Protein AF-A0A1V5W5H1-F1 (afdb_monomer_lite)

Sequence (154 aa):
MNCEKIMSKLLEIDDYSHIPLKIKLHLLLCPKCRRESAILLHSLNSMKADAPYCAPSWIEKSIIAKIEEQNASGYSNISPFKWIASSSIIFASIILVNYSNTFIDINKEFGKSFSIPMAIVMGSAITSYLAILVGCNYEAMIKAINKYRHIILK

Secondary structure (DSSP, 8-state):
--HHHHHHHHHT-TTSTT--HHHHHHHHH-HHHHHHHHHHHHHHHHHHHT-S----HHHHHHHHHHHHHHHHTT-----HHHHHHHHHHHHHHHHHHTTSHHHHHHHHHHTHHHHHHHHHHHHHHHHHHHHHHHHHTHHHHHHHHHHHHHHHT-

Foldseek 3Di:
DPLVVLVVVVVVVVPNPDDDPVSVVCLVVDVVSVVVVVVVVVVVVVVQVPDPDDDDPVVVVVVVVVVVVVVVVPDPPDPVVVVVVVLVVVLVVLVCVCVDPVVVVVCVVPPPVVVVVVVVVSVVVNVVSVVVSCVVCVVVVVVVVVVVVVVVVD

Radius of gyration: 28.9 Å; chains: 1; bounding box: 63×27×73 Å

Structure (mmCIF, N/CA/C/O backbone):
data_AF-A0A1V5W5H1-F1
#
_entry.id   AF-A0A1V5W5H1-F1
#
loop_
_atom_site.group_PDB
_atom_site.id
_atom_site.type_symbol
_atom_site.label_atom_id
_atom_site.label_alt_id
_atom_site.label_comp_id
_atom_site.label_asym_id
_atom_site.label_entity_id
_atom_site.label_seq_id
_atom_site.pdbx_PDB_ins_code
_atom_site.Cartn_x
_atom_site.Cartn_y
_atom_site.Cartn_z
_atom_site.occupancy
_atom_site.B_iso_or_equiv
_atom_site.auth_seq_id
_atom_site.auth_comp_id
_atom_site.auth_asym_id
_atom_site.auth_atom_id
_atom_site.pdbx_PDB_model_num
ATOM 1 N N . MET A 1 1 ? 30.265 -1.649 -17.588 1.00 57.25 1 MET A N 1
ATOM 2 C CA . MET A 1 1 ? 28.890 -2.003 -17.159 1.00 57.25 1 MET A CA 1
ATOM 3 C C . MET A 1 1 ? 28.729 -3.502 -17.310 1.00 57.25 1 MET A C 1
ATOM 5 O O . MET A 1 1 ? 29.231 -4.031 -18.292 1.00 57.25 1 MET A O 1
ATOM 9 N N . ASN A 1 2 ? 28.084 -4.170 -16.352 1.00 79.56 2 ASN A N 1
ATOM 10 C CA . ASN A 1 2 ? 27.856 -5.612 -16.449 1.00 79.56 2 ASN A CA 1
ATOM 11 C C . ASN A 1 2 ? 26.848 -5.887 -17.572 1.00 79.56 2 ASN A C 1
ATOM 13 O O . ASN A 1 2 ? 25.769 -5.293 -17.559 1.00 79.56 2 ASN A O 1
ATOM 17 N N . CYS A 1 3 ? 27.207 -6.746 -18.527 1.00 79.62 3 CYS A N 1
ATOM 18 C CA . CYS A 1 3 ? 26.380 -7.053 -19.699 1.00 79.62 3 CYS A CA 1
ATOM 19 C C . CYS A 1 3 ? 24.986 -7.558 -19.288 1.00 79.62 3 CYS A C 1
ATOM 21 O O . CYS A 1 3 ? 23.984 -7.131 -19.852 1.00 79.62 3 CYS A O 1
ATOM 23 N N . GLU A 1 4 ? 24.913 -8.357 -18.220 1.00 82.12 4 GLU A N 1
ATOM 24 C CA . GLU A 1 4 ? 23.660 -8.873 -17.648 1.00 82.12 4 GLU A CA 1
ATOM 25 C C . GLU A 1 4 ? 22.695 -7.764 -17.220 1.00 82.12 4 GLU A C 1
ATOM 27 O O . GLU A 1 4 ? 21.512 -7.817 -17.535 1.00 82.12 4 GLU A O 1
ATOM 32 N N . LYS A 1 5 ? 23.204 -6.708 -16.569 1.00 83.00 5 LYS A N 1
ATOM 33 C CA . LYS A 1 5 ? 22.381 -5.569 -16.122 1.00 83.00 5 LYS A CA 1
ATOM 34 C C . LYS A 1 5 ? 21.848 -4.743 -17.288 1.00 83.00 5 LYS A C 1
ATOM 36 O O . LYS A 1 5 ? 20.849 -4.046 -17.148 1.00 83.00 5 LYS A O 1
ATOM 41 N N . ILE A 1 6 ? 22.560 -4.746 -18.412 1.00 84.44 6 ILE A N 1
ATOM 42 C CA . ILE A 1 6 ? 22.117 -4.050 -19.619 1.00 84.44 6 ILE A CA 1
ATOM 43 C C . ILE A 1 6 ? 21.060 -4.876 -20.329 1.00 84.44 6 ILE A C 1
ATOM 45 O O . ILE A 1 6 ? 20.068 -4.303 -20.757 1.00 84.44 6 ILE A O 1
ATOM 49 N N . MET A 1 7 ? 21.240 -6.195 -20.401 1.00 82.88 7 MET A N 1
ATOM 50 C CA . MET A 1 7 ? 20.250 -7.080 -21.000 1.00 82.88 7 MET A CA 1
ATOM 51 C C . MET A 1 7 ? 18.947 -7.098 -20.199 1.00 82.88 7 MET A C 1
ATOM 53 O O . MET A 1 7 ? 17.883 -6.929 -20.781 1.00 82.88 7 MET A O 1
ATOM 57 N N . SER A 1 8 ? 19.014 -7.194 -18.865 1.00 84.25 8 SER A N 1
ATOM 58 C CA . SER A 1 8 ? 17.817 -7.131 -18.016 1.00 84.25 8 SER A CA 1
ATOM 59 C C . SER A 1 8 ? 17.060 -5.819 -18.218 1.00 84.25 8 SER A C 1
ATOM 61 O O . SER A 1 8 ? 15.849 -5.812 -18.388 1.00 84.25 8 SER A O 1
ATOM 63 N N . LYS A 1 9 ? 17.793 -4.703 -18.286 1.00 82.62 9 LYS A N 1
ATOM 64 C CA . LYS A 1 9 ? 17.204 -3.382 -18.493 1.00 82.62 9 LYS A CA 1
ATOM 65 C C . LYS A 1 9 ? 16.704 -3.154 -19.918 1.00 82.62 9 LYS A C 1
ATOM 67 O O . LYS A 1 9 ? 15.850 -2.303 -20.126 1.00 82.62 9 LYS A O 1
ATOM 72 N N . LEU A 1 10 ? 17.249 -3.872 -20.897 1.00 83.19 10 LEU A N 1
ATOM 73 C CA . LEU A 1 10 ? 16.743 -3.871 -22.265 1.00 83.19 10 LEU A CA 1
ATOM 74 C C . LEU A 1 10 ? 15.424 -4.649 -22.350 1.00 83.19 10 LEU A C 1
ATOM 76 O O . LEU A 1 10 ? 14.506 -4.169 -22.994 1.00 83.19 10 LEU A O 1
ATOM 80 N N . LEU A 1 11 ? 15.313 -5.786 -21.655 1.00 82.06 11 LEU A N 1
ATOM 81 C CA . LEU A 1 11 ? 14.080 -6.581 -21.567 1.00 82.06 11 LEU A CA 1
ATOM 82 C C . LEU A 1 11 ? 12.958 -5.869 -20.796 1.00 82.06 11 LEU A C 1
ATOM 84 O O . LEU A 1 11 ? 11.793 -6.075 -21.098 1.00 82.06 11 LEU A O 1
ATOM 88 N N . GLU A 1 12 ? 13.294 -5.009 -19.831 1.00 82.25 12 GLU A N 1
ATOM 89 C CA . GLU A 1 12 ? 12.316 -4.122 -19.176 1.00 82.25 12 GLU A CA 1
ATOM 90 C C . GLU A 1 12 ? 11.710 -3.085 -20.145 1.00 82.25 12 GLU A C 1
ATOM 92 O O . GLU A 1 12 ? 10.630 -2.559 -19.884 1.00 82.25 12 GLU A O 1
ATOM 97 N N . ILE A 1 13 ? 12.400 -2.758 -21.245 1.00 78.62 13 ILE A N 1
ATOM 98 C CA . ILE A 1 13 ? 11.961 -1.777 -22.244 1.00 78.62 13 ILE A CA 1
ATOM 99 C C . ILE A 1 13 ? 11.308 -2.542 -23.402 1.00 78.62 13 ILE A C 1
ATOM 101 O O . ILE A 1 13 ? 11.923 -2.771 -24.441 1.00 78.62 13 ILE A O 1
ATOM 105 N N . ASP A 1 14 ? 10.050 -2.927 -23.202 1.00 65.38 14 ASP A N 1
ATOM 106 C CA . ASP A 1 14 ? 9.271 -3.774 -24.121 1.00 65.38 14 ASP A CA 1
ATOM 107 C C . ASP A 1 14 ? 9.112 -3.155 -25.530 1.00 65.38 14 ASP A C 1
ATOM 109 O O . ASP A 1 14 ? 9.145 -3.839 -26.549 1.00 65.38 14 ASP A O 1
ATOM 113 N N . ASP A 1 15 ? 9.036 -1.822 -25.614 1.00 67.06 15 ASP A N 1
ATOM 114 C CA . ASP A 1 15 ? 8.714 -1.113 -26.862 1.00 67.06 15 ASP A CA 1
ATOM 115 C C . ASP A 1 15 ? 9.941 -0.744 -27.731 1.00 67.06 15 ASP A C 1
ATOM 117 O O . ASP A 1 15 ? 9.779 -0.193 -28.813 1.00 67.06 15 ASP A O 1
ATOM 121 N N . TYR A 1 16 ? 11.193 -0.996 -27.311 1.00 67.75 16 TYR A N 1
ATOM 122 C CA . TYR A 1 16 ? 12.444 -0.623 -28.033 1.00 67.75 16 TYR A CA 1
ATOM 123 C C . TYR A 1 16 ? 12.541 0.833 -28.575 1.00 67.75 16 TYR A C 1
ATOM 125 O O . TYR A 1 16 ? 13.545 1.220 -29.179 1.00 67.75 16 TYR A O 1
ATOM 133 N N . SER A 1 17 ? 11.540 1.675 -28.329 1.00 65.62 17 SER A N 1
ATOM 134 C CA . SER A 1 17 ? 11.332 2.991 -28.926 1.00 65.62 17 SER A CA 1
ATOM 135 C C . SER A 1 17 ? 12.157 4.054 -28.202 1.00 65.62 17 SER A C 1
ATOM 137 O O . SER A 1 17 ? 12.732 4.950 -28.824 1.00 65.62 17 SER A O 1
ATOM 139 N N . HIS A 1 18 ? 12.323 3.893 -26.886 1.00 69.00 18 HIS A N 1
ATOM 140 C CA . HIS A 1 18 ? 12.995 4.847 -26.003 1.00 69.00 18 HIS A CA 1
ATOM 141 C C . HIS A 1 18 ? 14.190 4.224 -25.273 1.00 69.00 18 HIS A C 1
ATOM 143 O O . HIS A 1 18 ? 14.284 4.229 -24.046 1.00 69.00 18 HIS A O 1
ATOM 149 N N . ILE A 1 19 ? 15.151 3.696 -26.035 1.00 79.00 19 ILE A N 1
ATOM 150 C CA . ILE A 1 19 ? 16.380 3.137 -25.455 1.00 79.00 19 ILE A CA 1
ATOM 151 C C . ILE A 1 19 ? 17.266 4.278 -24.918 1.00 79.00 19 ILE A C 1
ATOM 153 O O . ILE A 1 19 ? 17.693 5.140 -25.699 1.00 79.00 19 ILE A O 1
ATOM 157 N N . PRO A 1 20 ? 17.619 4.282 -23.618 1.00 83.81 20 PRO A N 1
ATOM 158 C CA . PRO A 1 20 ? 18.466 5.315 -23.038 1.00 83.81 20 PRO A CA 1
ATOM 159 C C . PRO A 1 20 ? 19.868 5.301 -23.662 1.00 83.81 20 PRO A C 1
ATOM 161 O O . PRO A 1 20 ? 20.446 4.247 -23.936 1.00 83.81 20 PRO A O 1
ATOM 164 N N . LEU A 1 21 ? 20.456 6.490 -23.834 1.00 81.94 21 LEU A N 1
ATOM 165 C CA . LEU A 1 21 ? 21.736 6.692 -24.535 1.00 81.94 21 LEU A CA 1
ATOM 166 C C . LEU A 1 21 ? 22.880 5.822 -23.992 1.00 81.94 21 LEU A C 1
ATOM 168 O O . LEU A 1 21 ? 23.702 5.328 -24.760 1.00 81.94 21 LEU A O 1
ATOM 172 N N . LYS A 1 22 ? 22.902 5.574 -22.676 1.00 83.44 22 LYS A N 1
ATOM 173 C CA . LYS A 1 22 ? 23.899 4.706 -22.025 1.00 83.44 22 LYS A CA 1
ATOM 174 C C . LYS A 1 22 ? 23.844 3.261 -22.536 1.00 83.44 22 LYS A C 1
ATOM 176 O O . LYS A 1 22 ? 24.886 2.634 -22.696 1.00 83.44 22 LYS A O 1
ATOM 181 N N . ILE A 1 23 ? 22.643 2.747 -22.805 1.00 83.19 23 ILE A N 1
ATOM 182 C CA . ILE A 1 23 ? 22.440 1.403 -23.355 1.00 83.19 23 ILE A CA 1
ATOM 183 C C . ILE A 1 23 ? 22.841 1.394 -24.833 1.00 83.19 23 ILE A C 1
ATOM 185 O O . ILE A 1 23 ? 23.630 0.540 -25.228 1.00 83.19 23 ILE A O 1
ATOM 189 N N . LYS A 1 24 ? 22.428 2.401 -25.622 1.00 84.75 24 LYS A N 1
ATOM 190 C CA . LYS A 1 24 ? 22.838 2.536 -27.036 1.00 84.75 24 LYS A CA 1
ATOM 191 C C . LYS A 1 24 ? 24.360 2.522 -27.207 1.00 84.75 24 LYS A C 1
ATOM 193 O O . LYS A 1 24 ? 24.874 1.777 -28.037 1.00 84.75 24 LYS A O 1
ATOM 198 N N . LEU A 1 25 ? 25.082 3.293 -26.389 1.00 85.81 25 LEU A N 1
ATOM 199 C CA . LEU A 1 25 ? 26.546 3.335 -26.422 1.00 85.81 25 LEU A CA 1
ATOM 200 C C . LEU A 1 25 ? 27.152 1.953 -26.135 1.00 85.81 25 LEU A C 1
ATOM 202 O O . LEU A 1 25 ? 28.083 1.523 -26.808 1.00 85.81 25 LEU A O 1
ATOM 206 N N . HIS A 1 26 ? 26.596 1.225 -25.165 1.00 86.56 26 HIS A N 1
ATOM 207 C CA . HIS A 1 26 ? 27.077 -0.110 -24.833 1.00 86.56 26 HIS A CA 1
ATOM 208 C C . HIS A 1 26 ? 26.807 -1.142 -25.935 1.00 86.56 26 HIS A C 1
ATOM 210 O O . HIS A 1 26 ? 27.675 -1.969 -26.194 1.00 86.56 26 HIS A O 1
ATOM 216 N N . LEU A 1 27 ? 25.654 -1.095 -26.611 1.00 84.12 27 LEU A N 1
ATOM 217 C CA . LEU A 1 27 ? 25.375 -1.973 -27.756 1.00 84.12 27 LEU A CA 1
ATOM 218 C C . LEU A 1 27 ? 26.323 -1.703 -28.936 1.00 84.12 27 LEU A C 1
ATOM 220 O O . LEU A 1 27 ? 26.640 -2.623 -29.683 1.00 84.12 27 LEU A O 1
ATOM 224 N N . LEU A 1 28 ? 26.796 -0.464 -29.103 1.00 84.50 28 LEU A N 1
ATOM 225 C CA . LEU A 1 28 ? 27.799 -0.131 -30.119 1.00 84.50 28 LEU A CA 1
ATOM 226 C C . LEU A 1 28 ? 29.188 -0.676 -29.759 1.00 84.50 28 LEU A C 1
ATOM 228 O O . LEU A 1 28 ? 29.901 -1.159 -30.634 1.00 84.50 28 LEU A O 1
ATOM 232 N N . LEU A 1 29 ? 29.556 -0.615 -28.477 1.00 86.88 29 LEU A N 1
ATOM 233 C CA . LEU A 1 29 ? 30.876 -1.013 -27.977 1.00 86.88 29 LEU A CA 1
ATOM 234 C C . LEU A 1 29 ? 31.006 -2.525 -27.726 1.00 86.88 29 LEU A C 1
ATOM 236 O O . LEU A 1 29 ? 32.104 -3.067 -27.823 1.00 86.88 29 LEU A O 1
ATOM 240 N N . CYS A 1 30 ? 29.915 -3.214 -27.378 1.00 88.06 30 CYS A N 1
ATOM 241 C CA . CYS A 1 30 ? 29.935 -4.628 -27.015 1.00 88.06 30 CYS A CA 1
ATOM 242 C C . CYS A 1 30 ? 29.297 -5.507 -28.109 1.00 88.06 30 CYS A C 1
ATOM 244 O O . CYS A 1 30 ? 28.068 -5.531 -28.243 1.00 88.06 30 CYS A O 1
ATOM 246 N N . PRO A 1 31 ? 30.088 -6.307 -28.851 1.00 85.56 31 PRO A N 1
ATOM 247 C CA . PRO A 1 31 ? 29.566 -7.153 -29.926 1.00 85.56 31 PRO A CA 1
ATOM 248 C C . PRO A 1 31 ? 28.663 -8.285 -29.413 1.00 85.56 31 PRO A C 1
ATOM 250 O O . PRO A 1 31 ? 27.742 -8.698 -30.116 1.00 85.56 31 PRO A O 1
ATOM 253 N N . LYS A 1 32 ? 28.883 -8.758 -28.178 1.00 87.12 32 LYS A N 1
ATOM 254 C CA . LYS A 1 32 ? 28.051 -9.789 -27.540 1.00 87.12 32 LYS A CA 1
ATOM 255 C C . LYS A 1 32 ? 26.625 -9.279 -27.308 1.00 87.12 32 LYS A C 1
ATOM 257 O O . LYS A 1 32 ? 25.680 -9.855 -27.841 1.00 87.12 32 LYS A O 1
ATOM 262 N N . CYS A 1 33 ? 26.485 -8.146 -26.617 1.00 85.25 33 CYS A N 1
ATOM 263 C CA . CYS A 1 33 ? 25.187 -7.514 -26.359 1.00 85.25 33 CYS A CA 1
ATOM 264 C C . CYS A 1 33 ? 24.473 -7.108 -27.658 1.00 85.25 33 CYS A C 1
ATOM 266 O O . CYS A 1 33 ? 23.249 -7.206 -27.756 1.00 85.25 33 CYS A O 1
ATOM 268 N N . ARG A 1 34 ? 25.228 -6.684 -28.681 1.00 86.75 34 ARG A N 1
ATOM 269 C CA . ARG A 1 34 ? 24.678 -6.382 -30.009 1.00 86.75 34 ARG A CA 1
ATOM 270 C C . ARG A 1 34 ? 24.072 -7.612 -30.682 1.00 86.75 34 ARG A C 1
ATOM 272 O O . ARG A 1 34 ? 22.992 -7.520 -31.251 1.00 86.75 34 ARG A O 1
ATOM 279 N N . ARG A 1 35 ? 24.758 -8.756 -30.628 1.00 88.56 35 ARG A N 1
ATOM 280 C CA . ARG A 1 35 ? 24.263 -10.003 -31.224 1.00 88.56 35 ARG A CA 1
ATOM 281 C C . ARG A 1 35 ? 23.027 -10.514 -30.488 1.00 88.56 35 ARG A C 1
ATOM 283 O O . ARG A 1 35 ? 22.050 -10.857 -31.138 1.00 88.56 35 ARG A O 1
ATOM 290 N N . GLU A 1 36 ? 23.057 -10.531 -29.160 1.00 86.88 36 GLU A N 1
ATOM 291 C CA . GLU A 1 36 ? 21.930 -11.003 -28.344 1.00 86.88 36 GLU A CA 1
ATOM 292 C C . GLU A 1 36 ? 20.673 -10.144 -28.556 1.00 86.88 36 GLU A C 1
ATOM 294 O O . GLU A 1 36 ? 19.606 -10.682 -28.837 1.00 86.88 36 GLU A O 1
ATOM 299 N N . SER A 1 37 ? 20.802 -8.813 -28.530 1.00 85.94 37 SER A N 1
ATOM 300 C CA . SER A 1 37 ? 19.677 -7.907 -28.820 1.00 85.94 37 SER A CA 1
ATOM 301 C C . SER A 1 37 ? 19.146 -8.044 -30.250 1.00 85.94 37 SER A C 1
ATOM 303 O O . SER A 1 37 ? 17.937 -7.992 -30.457 1.00 85.94 37 SER A O 1
ATOM 305 N N . ALA A 1 38 ? 20.018 -8.273 -31.238 1.00 86.75 38 ALA A N 1
ATOM 306 C CA . ALA A 1 38 ? 19.596 -8.512 -32.617 1.00 86.75 38 ALA A CA 1
ATOM 307 C C . ALA A 1 38 ? 18.809 -9.824 -32.771 1.00 86.75 38 ALA A C 1
ATOM 309 O O . ALA A 1 38 ? 17.821 -9.850 -33.500 1.00 86.75 38 ALA A O 1
ATOM 310 N N . ILE A 1 39 ? 19.216 -10.891 -32.073 1.00 88.75 39 ILE A N 1
ATOM 311 C CA . ILE A 1 39 ? 18.489 -12.170 -32.063 1.00 88.75 39 ILE A CA 1
ATOM 312 C C . ILE A 1 39 ? 17.107 -11.986 -31.429 1.00 88.75 39 ILE A C 1
ATOM 314 O O . ILE A 1 39 ? 16.114 -12.406 -32.013 1.00 88.75 39 ILE A O 1
ATOM 318 N N . LEU A 1 40 ? 17.031 -11.311 -30.277 1.00 86.88 40 LEU A N 1
ATOM 319 C CA . LEU A 1 40 ? 15.759 -11.029 -29.601 1.00 86.88 40 LEU A CA 1
ATOM 320 C C . LEU A 1 40 ? 14.807 -10.229 -30.495 1.00 86.88 40 LEU A C 1
ATOM 322 O O . LEU A 1 40 ? 13.650 -10.608 -30.662 1.00 86.88 40 LEU A O 1
ATOM 326 N N . LEU A 1 41 ? 15.306 -9.158 -31.117 1.00 85.56 41 LEU A N 1
ATOM 327 C CA . LEU A 1 41 ? 14.511 -8.323 -32.011 1.00 85.56 41 LEU A CA 1
ATOM 328 C C . LEU A 1 41 ? 14.047 -9.098 -33.252 1.00 85.56 41 LEU A C 1
ATOM 330 O O . LEU A 1 41 ? 12.926 -8.905 -33.716 1.00 85.56 41 LEU A O 1
ATOM 334 N N . HIS A 1 42 ? 14.887 -9.987 -33.786 1.00 87.19 42 HIS A N 1
ATOM 335 C CA . HIS A 1 42 ? 14.517 -10.837 -34.913 1.00 87.19 42 HIS A CA 1
ATOM 336 C C . HIS A 1 42 ? 13.377 -11.794 -34.551 1.00 87.19 42 HIS A C 1
ATOM 338 O O . HIS A 1 42 ? 12.390 -11.844 -35.281 1.00 87.19 42 HIS A O 1
ATOM 344 N N . SER A 1 43 ? 13.464 -12.473 -33.403 1.00 86.88 43 SER A N 1
ATOM 345 C CA . SER A 1 43 ? 12.407 -13.367 -32.916 1.00 86.88 43 SER A CA 1
ATOM 346 C C . SER A 1 43 ? 11.097 -12.628 -32.621 1.00 86.88 43 SER A C 1
ATOM 348 O O . SER A 1 43 ? 10.019 -13.130 -32.924 1.00 86.88 43 SER A O 1
ATOM 350 N N . LEU A 1 44 ? 11.162 -11.418 -32.055 1.00 84.44 44 LEU A N 1
ATOM 351 C CA . LEU A 1 44 ? 9.972 -10.584 -31.836 1.00 84.44 44 LEU A CA 1
ATOM 352 C C . LEU A 1 44 ? 9.322 -10.171 -33.158 1.00 84.44 44 LEU A C 1
ATOM 354 O O . LEU A 1 44 ? 8.104 -10.257 -33.306 1.00 84.44 44 LEU A O 1
ATOM 358 N N . ASN A 1 45 ? 10.128 -9.772 -34.140 1.00 83.56 45 ASN A N 1
ATOM 359 C CA . ASN A 1 45 ? 9.621 -9.396 -35.454 1.00 83.56 45 ASN A CA 1
ATOM 360 C C . ASN A 1 45 ? 9.038 -10.587 -36.219 1.00 83.56 45 ASN A C 1
ATOM 362 O O . ASN A 1 45 ? 8.036 -10.405 -36.904 1.00 83.56 45 ASN A O 1
ATOM 366 N N . SER A 1 46 ? 9.609 -11.791 -36.096 1.00 85.81 46 SER A N 1
ATOM 367 C CA . SER A 1 46 ? 9.031 -12.989 -36.716 1.00 85.81 46 SER A CA 1
ATOM 368 C C . SER A 1 46 ? 7.692 -13.351 -36.073 1.00 85.81 46 SER A C 1
ATOM 370 O O . SER A 1 46 ? 6.719 -13.559 -36.785 1.00 85.81 46 SER A O 1
ATOM 372 N N . MET A 1 47 ? 7.597 -13.306 -34.739 1.00 82.44 47 MET A N 1
ATOM 373 C CA . MET A 1 47 ? 6.326 -13.509 -34.030 1.00 82.44 47 MET A CA 1
ATOM 374 C C . MET A 1 47 ? 5.271 -12.467 -34.421 1.00 82.44 47 MET A C 1
ATOM 376 O O . MET A 1 47 ? 4.096 -12.796 -34.562 1.00 82.44 47 MET A O 1
ATOM 380 N N . LYS A 1 48 ? 5.682 -11.211 -34.629 1.00 80.12 48 LYS A N 1
ATOM 381 C CA . LYS A 1 48 ? 4.790 -10.146 -35.098 1.00 80.12 48 LYS A CA 1
ATOM 382 C C . LYS A 1 48 ? 4.341 -10.357 -36.546 1.00 80.12 48 LYS A C 1
ATOM 384 O O . LYS A 1 48 ? 3.205 -10.031 -36.868 1.00 80.12 48 LYS A O 1
ATOM 389 N N . ALA A 1 49 ? 5.212 -10.878 -37.408 1.00 81.25 49 ALA A N 1
ATOM 390 C CA . ALA A 1 49 ? 4.889 -11.172 -38.803 1.00 81.25 49 ALA A CA 1
ATOM 391 C C . ALA A 1 49 ? 3.914 -12.353 -38.941 1.00 81.25 49 ALA A C 1
ATOM 393 O O . ALA A 1 49 ? 3.045 -12.316 -39.807 1.00 81.25 49 ALA A O 1
ATOM 394 N N . ASP A 1 50 ? 4.021 -13.347 -38.057 1.00 83.50 50 ASP A N 1
ATOM 395 C CA . ASP A 1 50 ? 3.118 -14.504 -38.000 1.00 83.50 50 ASP A CA 1
ATOM 396 C C . ASP A 1 50 ? 1.787 -14.201 -37.286 1.00 83.50 50 ASP A C 1
ATOM 398 O O . ASP A 1 50 ? 0.908 -15.063 -37.194 1.00 83.50 50 ASP A O 1
ATOM 402 N N . ALA A 1 51 ? 1.607 -12.983 -36.764 1.00 80.19 51 ALA A N 1
ATOM 403 C CA . ALA A 1 51 ? 0.381 -12.611 -36.080 1.00 80.19 51 ALA A CA 1
ATOM 404 C C . ALA A 1 51 ? -0.799 -12.565 -37.075 1.00 80.19 51 ALA A C 1
ATOM 406 O O . ALA A 1 51 ? -0.725 -11.878 -38.096 1.00 80.19 51 ALA A O 1
ATOM 407 N N . PRO A 1 52 ? -1.938 -13.216 -36.768 1.00 79.56 52 PRO A N 1
ATOM 408 C CA . PRO A 1 52 ? -3.098 -13.259 -37.664 1.00 79.56 52 PRO A CA 1
ATOM 409 C C . PRO A 1 52 ? -3.772 -11.891 -37.848 1.00 79.56 52 PRO A C 1
ATOM 411 O O . PRO A 1 52 ? -4.608 -11.725 -38.735 1.00 79.56 52 PRO A O 1
ATOM 414 N N . TYR A 1 53 ? -3.433 -10.910 -37.008 1.00 76.00 53 TYR A N 1
ATOM 415 C CA . TYR A 1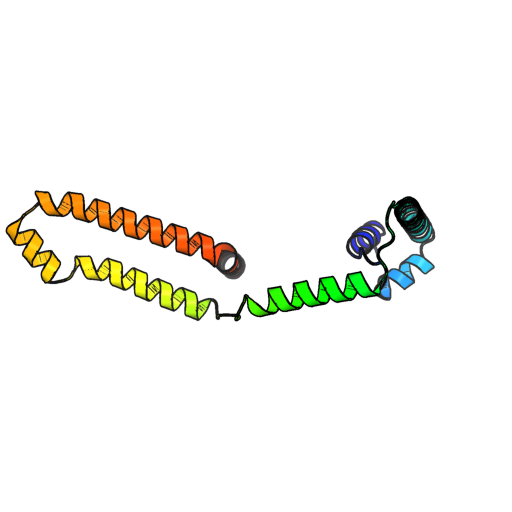 53 ? -3.982 -9.565 -37.051 1.00 76.00 53 TYR A CA 1
ATOM 416 C C . TYR A 1 53 ? -2.903 -8.523 -36.746 1.00 76.00 53 TYR A C 1
ATOM 418 O O . TYR A 1 53 ? -2.349 -8.486 -35.647 1.00 76.00 53 TYR A O 1
ATOM 426 N N . CYS A 1 54 ? -2.656 -7.631 -37.704 1.00 68.75 54 CYS A N 1
ATOM 427 C CA . CYS A 1 54 ? -1.846 -6.437 -37.499 1.00 68.75 54 CYS A CA 1
ATOM 428 C C . CYS A 1 54 ? -2.760 -5.287 -37.074 1.00 68.75 54 CYS A C 1
ATOM 430 O O . CYS A 1 54 ? -3.472 -4.715 -37.903 1.00 68.75 54 CYS A O 1
ATOM 432 N N . ALA A 1 55 ? -2.734 -4.932 -35.789 1.00 67.94 55 ALA A N 1
ATOM 433 C CA . ALA A 1 55 ? -3.417 -3.737 -35.322 1.00 67.94 55 ALA A CA 1
ATOM 434 C C . ALA A 1 55 ? -2.785 -2.498 -35.984 1.00 67.94 55 ALA A C 1
ATOM 436 O O . ALA A 1 55 ? -1.562 -2.335 -35.959 1.00 67.94 55 ALA A O 1
ATOM 437 N N . PRO A 1 56 ? -3.576 -1.613 -36.605 1.00 73.69 56 PRO A N 1
ATOM 438 C CA . PRO A 1 56 ? -3.039 -0.376 -37.132 1.00 73.69 56 PRO A CA 1
ATOM 439 C C . PRO A 1 56 ? -2.717 0.593 -35.982 1.00 73.69 56 PRO A C 1
ATOM 441 O O . PRO A 1 56 ? -3.475 0.725 -35.020 1.00 73.69 56 PRO A O 1
ATOM 444 N N . SER A 1 57 ? -1.599 1.312 -36.105 1.00 67.81 57 SER A N 1
ATOM 445 C CA . SER A 1 57 ? -0.992 2.132 -35.037 1.00 67.81 57 SER A CA 1
ATOM 446 C C . SER A 1 57 ? -1.888 3.238 -34.457 1.00 67.81 57 SER A C 1
ATOM 448 O O . SER A 1 57 ? -1.626 3.753 -33.370 1.00 67.81 57 SER A O 1
ATOM 450 N N . TRP A 1 58 ? -2.951 3.626 -35.163 1.00 68.62 58 TRP A N 1
ATOM 451 C CA . TRP A 1 58 ? -3.928 4.608 -34.690 1.00 68.62 58 TRP A CA 1
ATOM 452 C C . TRP A 1 58 ? -4.935 4.013 -33.693 1.00 68.62 58 TRP A C 1
ATOM 454 O O . TRP A 1 58 ? -5.397 4.729 -32.804 1.00 68.62 58 TRP A O 1
ATOM 464 N N . ILE A 1 59 ? -5.230 2.711 -33.787 1.00 73.31 59 ILE A N 1
ATOM 465 C CA . ILE A 1 59 ? -6.121 2.011 -32.852 1.00 73.31 59 ILE A CA 1
ATOM 466 C C . ILE A 1 59 ? -5.425 1.822 -31.504 1.00 73.31 59 ILE A C 1
ATOM 468 O O . ILE A 1 59 ? -6.024 2.110 -30.473 1.00 73.31 59 ILE A O 1
ATOM 472 N N . GLU A 1 60 ? -4.148 1.427 -31.503 1.00 70.94 60 GLU A N 1
ATOM 473 C CA . GLU A 1 60 ? -3.353 1.258 -30.276 1.00 70.94 60 GLU A CA 1
ATOM 474 C C . GLU A 1 60 ? -3.341 2.543 -29.441 1.00 70.94 60 GLU A C 1
ATOM 476 O O . GLU A 1 60 ? -3.694 2.530 -28.263 1.00 70.94 60 GLU A O 1
ATOM 481 N N . LYS A 1 61 ? -3.038 3.683 -30.075 1.00 74.56 61 LYS A N 1
ATOM 482 C CA . LYS A 1 61 ? -3.013 4.987 -29.399 1.00 74.56 61 LYS A CA 1
ATOM 483 C C . LYS A 1 61 ? -4.386 5.412 -28.885 1.00 74.56 61 LYS A C 1
ATOM 485 O O . LYS A 1 61 ? -4.473 5.970 -27.798 1.00 74.56 61 LYS A O 1
ATOM 490 N N . SER A 1 62 ? -5.453 5.150 -29.641 1.00 75.94 62 SER A N 1
ATOM 491 C CA . SER A 1 62 ? -6.818 5.507 -29.233 1.00 75.94 62 SER A CA 1
ATOM 492 C C . SER A 1 62 ? -7.320 4.655 -28.063 1.00 75.94 62 SER A C 1
ATOM 494 O O . SER A 1 62 ? -7.980 5.182 -27.167 1.00 75.94 62 SER A O 1
ATOM 496 N N . ILE A 1 63 ? -6.983 3.362 -28.041 1.00 78.62 63 ILE A N 1
ATOM 497 C CA . ILE A 1 63 ? -7.319 2.457 -26.937 1.00 78.62 63 ILE A CA 1
ATOM 498 C C . ILE A 1 63 ? -6.528 2.841 -25.685 1.00 78.62 63 ILE A C 1
ATOM 500 O O . ILE A 1 63 ? -7.129 2.994 -24.626 1.00 78.62 63 ILE A O 1
ATOM 504 N N . ILE A 1 64 ? -5.214 3.059 -25.806 1.00 77.12 64 ILE A N 1
ATOM 505 C CA . ILE A 1 64 ? -4.364 3.468 -24.678 1.00 77.12 64 ILE A CA 1
ATOM 506 C C . ILE A 1 64 ? -4.841 4.804 -24.104 1.00 77.12 64 ILE A C 1
ATOM 508 O O . ILE A 1 64 ? -5.024 4.903 -22.896 1.00 77.12 64 ILE A O 1
ATOM 512 N N . ALA A 1 65 ? -5.146 5.791 -24.952 1.00 78.25 65 ALA A N 1
ATOM 513 C CA . ALA A 1 65 ? -5.677 7.076 -24.500 1.00 78.25 65 ALA A CA 1
ATOM 514 C C . ALA A 1 65 ? -7.006 6.922 -23.741 1.00 78.25 65 ALA A C 1
ATOM 516 O O . ALA A 1 65 ? -7.187 7.543 -22.699 1.00 78.25 65 ALA A O 1
ATOM 517 N N . LYS A 1 66 ? -7.914 6.049 -24.202 1.00 77.81 66 LYS A N 1
ATOM 518 C CA . LYS A 1 66 ? -9.166 5.753 -23.483 1.00 77.81 66 LYS A CA 1
ATOM 519 C C . LYS A 1 66 ? -8.941 5.038 -22.151 1.00 77.81 66 LYS A C 1
ATOM 521 O O . LYS A 1 66 ? -9.664 5.308 -21.197 1.00 77.81 66 LYS A O 1
ATOM 526 N N . ILE A 1 67 ? -7.965 4.134 -22.080 1.00 77.00 67 ILE A N 1
ATOM 527 C CA . ILE A 1 67 ? -7.592 3.443 -20.838 1.00 77.00 67 ILE A CA 1
ATOM 528 C C . ILE A 1 67 ? -6.993 4.441 -19.842 1.00 77.00 67 ILE A C 1
ATOM 530 O O . ILE A 1 67 ? -7.334 4.414 -18.661 1.00 77.00 67 ILE A O 1
ATOM 534 N N . GLU A 1 68 ? -6.122 5.338 -20.301 1.00 72.50 68 GLU A N 1
ATOM 535 C CA . GLU A 1 68 ? -5.547 6.396 -19.470 1.00 72.50 68 GLU A CA 1
ATOM 536 C C . GLU A 1 68 ? -6.612 7.387 -18.998 1.00 72.50 68 GLU A C 1
ATOM 538 O O . GLU A 1 68 ? -6.623 7.740 -17.824 1.00 72.50 68 GLU A O 1
ATOM 543 N N . GLU A 1 69 ? -7.551 7.777 -19.859 1.00 70.81 69 GLU A N 1
ATOM 544 C CA . GLU A 1 69 ? -8.659 8.669 -19.512 1.00 70.81 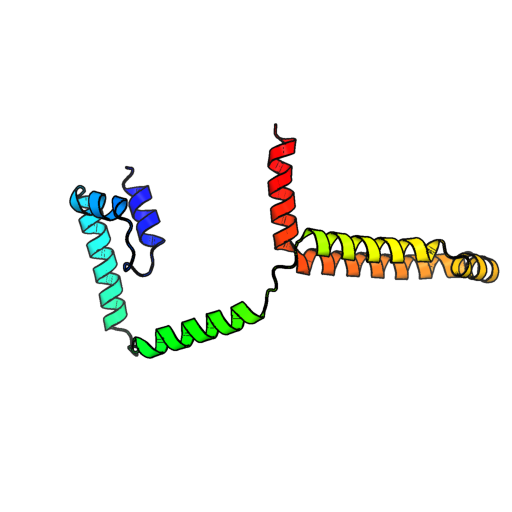69 GLU A CA 1
ATOM 545 C C . GLU A 1 69 ? -9.622 8.027 -18.494 1.00 70.81 69 GLU A C 1
ATOM 547 O O . GLU A 1 69 ? -10.000 8.662 -17.506 1.00 70.81 69 GLU A O 1
ATOM 552 N N . GLN A 1 70 ? -9.949 6.738 -18.655 1.00 64.06 70 GLN A N 1
ATOM 553 C CA . GLN A 1 70 ? -10.725 5.990 -17.659 1.00 64.06 70 GLN A CA 1
ATOM 554 C C . GLN A 1 70 ? -9.982 5.868 -16.324 1.00 64.06 70 GLN A C 1
ATOM 556 O O . GLN A 1 70 ? -10.583 6.088 -15.272 1.00 64.06 70 GLN A O 1
ATOM 561 N N . ASN A 1 71 ? -8.680 5.585 -16.339 1.00 59.09 71 ASN A N 1
ATOM 562 C CA . ASN A 1 71 ? -7.887 5.492 -15.112 1.00 59.09 71 ASN A CA 1
ATOM 563 C C . ASN A 1 71 ? -7.668 6.860 -14.441 1.00 59.09 71 ASN A C 1
ATOM 565 O O . ASN A 1 71 ? -7.646 6.946 -13.212 1.00 59.09 71 ASN A O 1
ATOM 569 N N . ALA A 1 72 ? -7.573 7.943 -15.219 1.00 53.69 72 ALA A N 1
ATOM 570 C CA . ALA A 1 72 ? -7.443 9.309 -14.713 1.00 53.69 72 ALA A CA 1
ATOM 571 C C . ALA A 1 72 ? -8.697 9.775 -13.954 1.00 53.69 72 ALA A C 1
ATOM 573 O O . ALA A 1 72 ? -8.594 10.588 -13.035 1.00 53.69 72 ALA A O 1
ATOM 574 N N . SER A 1 73 ? -9.870 9.224 -14.281 1.00 48.84 73 SER A N 1
ATOM 575 C CA . SER A 1 73 ? -11.131 9.543 -13.600 1.00 48.84 73 SER A CA 1
ATOM 576 C C . SER A 1 73 ? -11.309 8.875 -12.222 1.00 48.84 73 SER A C 1
ATOM 578 O O . SER A 1 73 ? -12.241 9.221 -11.497 1.00 48.84 73 SER A O 1
ATOM 580 N N . GLY A 1 74 ? -10.425 7.947 -11.824 1.00 49.66 74 GLY A N 1
ATOM 581 C CA . GLY A 1 74 ? -10.668 7.054 -10.680 1.00 49.66 74 GLY A CA 1
ATOM 582 C C . GLY A 1 74 ? -9.917 7.341 -9.376 1.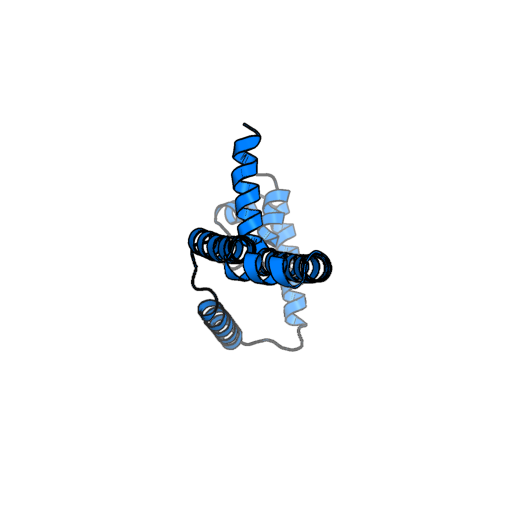00 49.66 74 GLY A C 1
ATOM 583 O O . GLY A 1 74 ? -10.344 6.873 -8.325 1.00 49.66 74 GLY A O 1
ATOM 584 N N . TYR A 1 75 ? -8.822 8.103 -9.389 1.00 50.12 75 TYR A N 1
ATOM 585 C CA . TYR A 1 75 ? -8.028 8.344 -8.178 1.00 50.12 75 TYR A CA 1
ATOM 586 C C . TYR A 1 75 ? -7.740 9.831 -8.008 1.00 50.12 75 TYR A C 1
ATOM 588 O O . TYR A 1 75 ? -6.653 10.326 -8.308 1.00 50.12 75 TYR A O 1
ATOM 596 N N . SER A 1 76 ? -8.696 10.561 -7.425 1.00 51.53 76 SER A N 1
ATOM 597 C CA . SER A 1 76 ? -8.308 11.754 -6.677 1.00 51.53 76 SER A CA 1
ATOM 598 C C . SER A 1 76 ? -7.281 11.296 -5.643 1.00 51.53 76 SER A C 1
ATOM 600 O O . SER A 1 76 ? -7.577 10.414 -4.835 1.00 51.53 76 SER A O 1
ATOM 602 N N . ASN A 1 77 ? -6.069 11.840 -5.706 1.00 53.53 77 ASN A N 1
ATOM 603 C CA . ASN A 1 77 ? -4.967 11.531 -4.803 1.00 53.53 77 ASN A CA 1
ATOM 604 C C . ASN A 1 77 ? -5.313 12.088 -3.408 1.00 53.53 77 ASN A C 1
ATOM 606 O O . ASN A 1 77 ? -4.832 13.141 -2.986 1.00 53.53 77 ASN A O 1
ATOM 610 N N . ILE A 1 78 ? -6.267 11.446 -2.728 1.00 58.97 78 ILE A N 1
ATOM 611 C CA . ILE A 1 78 ? -6.654 11.787 -1.368 1.00 58.97 78 ILE A CA 1
ATOM 612 C C . ILE A 1 78 ? -5.424 11.488 -0.532 1.00 58.97 78 ILE A C 1
ATOM 614 O O . ILE A 1 78 ? -4.963 10.350 -0.468 1.00 58.97 78 ILE A O 1
ATOM 618 N N . SER A 1 79 ? -4.875 12.536 0.084 1.00 66.81 79 SER A N 1
ATOM 619 C CA . SER A 1 79 ? -3.724 12.391 0.964 1.00 66.81 79 SER A CA 1
ATOM 620 C C . SER A 1 79 ? -3.995 11.254 1.958 1.00 66.81 79 SER A C 1
ATOM 622 O O . SER A 1 79 ? -5.012 11.316 2.661 1.00 66.81 79 SER A O 1
ATOM 624 N N . PRO A 1 80 ? -3.110 10.243 2.061 1.00 66.81 80 PRO A N 1
ATOM 625 C CA . PRO A 1 80 ? -3.304 9.099 2.954 1.00 66.81 80 PRO A CA 1
ATOM 626 C C . PRO A 1 80 ? -3.523 9.536 4.409 1.00 66.81 80 PRO A C 1
ATOM 628 O O . PRO A 1 80 ? -4.182 8.847 5.179 1.00 66.81 80 PRO A O 1
ATOM 631 N N . PHE A 1 81 ? -3.056 10.733 4.769 1.00 73.19 81 PHE A N 1
ATOM 632 C CA . PHE A 1 81 ? -3.283 11.343 6.073 1.00 73.19 81 PHE A CA 1
ATOM 633 C C . PHE A 1 81 ? -4.749 11.729 6.325 1.00 73.19 81 PHE A C 1
ATOM 635 O O . PHE A 1 81 ? -5.261 11.506 7.417 1.00 73.19 81 PHE A O 1
ATOM 642 N N . LYS A 1 82 ? -5.448 12.276 5.318 1.00 77.12 82 LYS A N 1
ATOM 643 C CA . LYS A 1 82 ? -6.878 12.622 5.428 1.00 77.12 82 LYS A CA 1
ATOM 644 C C . LYS A 1 82 ? -7.728 11.367 5.606 1.00 77.12 82 LYS A C 1
ATOM 646 O O . LYS A 1 82 ? -8.686 11.376 6.373 1.00 77.12 82 LYS A O 1
ATOM 651 N N . TRP A 1 83 ? -7.339 10.289 4.929 1.00 75.69 83 TRP A N 1
ATOM 652 C CA . TRP A 1 83 ? -8.020 9.007 5.021 1.00 75.69 83 TRP A CA 1
ATOM 653 C C . TRP A 1 83 ? -7.804 8.344 6.389 1.00 75.69 83 TRP A C 1
ATOM 655 O O . TRP A 1 83 ? -8.772 7.976 7.046 1.00 75.69 83 TRP A O 1
ATOM 665 N N . ILE A 1 84 ? -6.560 8.301 6.885 1.00 78.56 84 ILE A N 1
ATOM 666 C CA . ILE A 1 84 ? -6.251 7.814 8.242 1.00 78.56 84 ILE A CA 1
ATOM 667 C C . ILE A 1 84 ? -6.993 8.634 9.304 1.00 78.56 84 ILE A C 1
ATOM 669 O O . ILE A 1 84 ? -7.576 8.054 10.215 1.00 78.56 84 ILE A O 1
ATOM 673 N N . ALA A 1 85 ? -7.019 9.964 9.181 1.00 83.31 85 ALA A N 1
ATOM 674 C CA . ALA A 1 85 ? -7.725 10.828 10.124 1.00 83.31 85 ALA A CA 1
ATOM 675 C C . ALA A 1 85 ? -9.237 10.546 10.146 1.00 83.31 85 ALA A C 1
ATOM 677 O O . ALA A 1 85 ? -9.807 10.363 11.220 1.00 83.31 85 ALA A O 1
ATOM 678 N N . SER A 1 86 ? -9.875 10.444 8.975 1.00 84.44 86 SER A N 1
ATOM 679 C CA . SER A 1 86 ? -11.297 10.090 8.866 1.00 84.44 86 SER A CA 1
ATOM 680 C C . SER A 1 86 ? -11.583 8.718 9.476 1.00 84.44 86 SER A C 1
ATOM 682 O O . SER A 1 86 ? -12.500 8.578 10.286 1.00 84.44 86 SER A O 1
ATOM 684 N N . SER A 1 87 ? -10.745 7.731 9.167 1.00 82.00 87 SER A N 1
ATOM 685 C CA . SER A 1 87 ? -10.893 6.382 9.693 1.00 82.00 87 SER A CA 1
ATOM 686 C C . SER A 1 87 ? -10.697 6.304 11.208 1.00 82.00 87 SER A C 1
ATOM 688 O O . SER A 1 87 ? -11.374 5.529 11.887 1.00 82.00 87 SER A O 1
ATOM 690 N N . SER A 1 88 ? -9.800 7.125 11.753 1.00 85.19 88 SER A N 1
ATOM 691 C CA . SER A 1 88 ? -9.561 7.221 13.191 1.00 85.19 88 SER A CA 1
ATOM 692 C C . SER A 1 88 ? -10.733 7.880 13.921 1.00 85.19 88 SER A C 1
ATOM 694 O O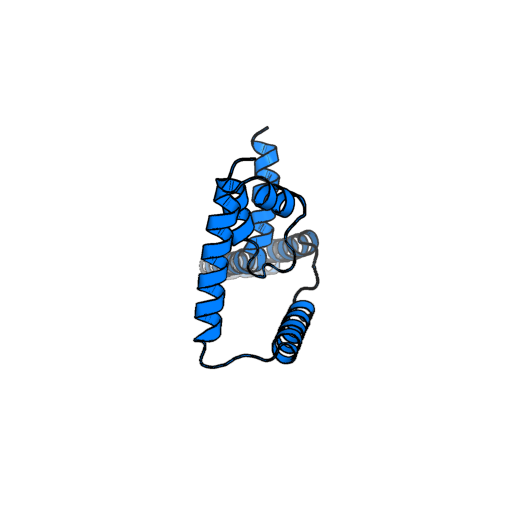 . SER A 1 88 ? -11.052 7.471 15.035 1.00 85.19 88 SER A O 1
ATOM 696 N N . ILE A 1 89 ? -11.401 8.857 13.295 1.00 89.44 89 ILE A N 1
ATOM 697 C CA . ILE A 1 89 ? -12.619 9.479 13.834 1.00 89.44 89 ILE A CA 1
ATOM 698 C C . ILE A 1 89 ? -13.743 8.447 13.920 1.00 89.44 89 ILE A C 1
ATOM 700 O O . ILE A 1 89 ? -14.327 8.290 14.985 1.00 89.44 89 ILE A O 1
ATOM 704 N N . ILE A 1 90 ? -14.001 7.700 12.842 1.00 85.75 90 ILE A N 1
ATOM 705 C CA . ILE A 1 90 ? -15.050 6.666 12.819 1.00 85.75 90 ILE A CA 1
ATOM 706 C C . ILE A 1 90 ? -14.771 5.593 13.878 1.00 85.75 90 ILE A C 1
ATOM 708 O O . ILE A 1 90 ? -15.662 5.220 14.639 1.00 85.75 90 ILE A O 1
ATOM 712 N N . PHE A 1 91 ? -13.521 5.133 13.972 1.00 86.69 91 PHE A N 1
ATOM 713 C CA . PHE A 1 91 ? -13.116 4.158 14.982 1.00 86.69 91 PHE A CA 1
ATOM 714 C C . PHE A 1 91 ? -13.331 4.682 16.410 1.00 86.69 91 PHE A C 1
ATOM 716 O O . PHE A 1 91 ? -13.906 3.984 17.245 1.00 86.69 91 PHE A O 1
ATOM 723 N N . ALA A 1 92 ? -12.938 5.931 16.680 1.00 87.31 92 ALA A N 1
ATOM 724 C CA . ALA A 1 92 ? -13.184 6.572 17.966 1.00 87.31 92 ALA A CA 1
ATOM 725 C C . ALA A 1 92 ? -14.687 6.681 18.261 1.00 87.31 92 ALA A C 1
ATOM 727 O O . ALA A 1 92 ? -15.112 6.343 19.362 1.00 87.31 92 ALA A O 1
ATOM 728 N N . SER A 1 93 ? -15.509 7.069 17.281 1.00 84.94 93 SER A N 1
ATOM 729 C CA . SER A 1 93 ? -16.965 7.134 17.436 1.00 84.94 93 SER A CA 1
ATOM 730 C C . SER A 1 93 ? -17.561 5.786 17.846 1.00 84.94 93 SER A C 1
ATOM 732 O O . SER A 1 93 ? -18.353 5.741 18.783 1.00 84.94 93 SER A O 1
ATOM 734 N N . ILE A 1 94 ? -17.145 4.684 17.213 1.00 83.12 94 ILE A N 1
ATOM 735 C CA . ILE A 1 94 ? -17.620 3.329 17.549 1.00 83.12 94 ILE A CA 1
ATOM 736 C C . ILE A 1 94 ? -17.256 2.955 18.994 1.00 83.12 94 ILE A C 1
ATOM 738 O O . ILE A 1 94 ? -18.074 2.376 19.709 1.00 83.12 94 ILE A O 1
ATOM 742 N N . ILE A 1 95 ? -16.055 3.314 19.455 1.00 83.75 95 ILE A N 1
ATOM 743 C CA . ILE A 1 95 ? -15.638 3.064 20.841 1.00 83.75 95 ILE A CA 1
ATOM 744 C C . ILE A 1 95 ? -16.461 3.907 21.818 1.00 83.75 95 ILE A C 1
ATOM 746 O O . ILE A 1 95 ? -16.974 3.366 22.799 1.00 83.75 95 ILE A O 1
ATOM 750 N N . LEU A 1 96 ? -16.628 5.206 21.543 1.00 85.19 96 LEU A N 1
ATOM 751 C CA . LEU A 1 96 ? -17.352 6.130 22.420 1.00 85.19 96 LEU A CA 1
ATOM 752 C C . LEU A 1 96 ? -18.830 5.765 22.598 1.00 85.19 96 LEU A C 1
ATOM 754 O O . LEU A 1 96 ? -19.389 6.054 23.653 1.00 85.19 96 LEU A O 1
ATOM 758 N N . VAL A 1 97 ? -19.458 5.096 21.627 1.00 82.12 97 VAL A N 1
ATOM 759 C CA . VAL A 1 97 ? -20.845 4.612 21.764 1.00 82.12 97 VAL A CA 1
ATOM 760 C C . VAL A 1 97 ? -21.016 3.717 22.999 1.00 82.12 97 VAL A C 1
ATOM 762 O O . VAL A 1 97 ? -22.021 3.844 23.700 1.00 82.12 97 VAL A O 1
ATOM 765 N N . ASN A 1 98 ? -20.017 2.891 23.336 1.00 75.44 98 ASN A N 1
ATOM 766 C CA . ASN A 1 98 ? -20.050 2.036 24.533 1.00 75.44 98 ASN A CA 1
ATOM 767 C C . ASN A 1 98 ? -19.995 2.829 25.851 1.00 75.44 98 ASN A C 1
ATOM 769 O O . ASN A 1 98 ? -20.343 2.298 26.899 1.00 75.44 98 ASN A O 1
ATOM 773 N N . TYR A 1 99 ? -19.573 4.093 25.810 1.00 77.81 99 TYR A N 1
ATOM 774 C CA . TYR A 1 99 ? -19.522 4.994 26.965 1.00 77.81 99 TYR A CA 1
ATOM 775 C C . TYR A 1 99 ? -20.680 5.996 26.988 1.00 77.81 99 TYR A C 1
ATOM 777 O O . TYR A 1 99 ? -20.713 6.886 27.836 1.00 77.81 99 TYR A O 1
ATOM 785 N N . SER A 1 100 ? -21.633 5.881 26.061 1.00 83.56 100 SER A N 1
ATOM 786 C CA . SER A 1 100 ? -22.802 6.756 26.048 1.00 83.56 100 SER A CA 1
ATOM 787 C C . SER A 1 100 ? -23.699 6.500 27.263 1.00 83.56 100 SER A C 1
ATOM 789 O O . SER A 1 100 ? -23.891 5.357 27.685 1.00 83.56 100 SER A O 1
ATOM 791 N N . ASN A 1 101 ? -24.306 7.566 27.797 1.00 78.19 101 ASN A N 1
ATOM 792 C CA . ASN A 1 101 ? -25.290 7.456 28.881 1.00 78.19 101 ASN A CA 1
ATOM 793 C C . ASN A 1 101 ? -26.444 6.520 28.497 1.00 78.19 101 ASN A C 1
ATOM 795 O O . ASN A 1 101 ? -26.877 5.716 29.312 1.00 78.19 101 ASN A O 1
ATOM 799 N N . THR A 1 102 ? -26.850 6.531 27.225 1.00 81.00 102 THR A N 1
ATOM 800 C CA . THR A 1 102 ? -27.854 5.613 26.675 1.00 81.00 102 THR A CA 1
ATOM 801 C C . THR A 1 102 ? -27.464 4.148 26.870 1.00 81.00 102 THR A C 1
ATOM 803 O O . THR A 1 102 ? -28.291 3.344 27.289 1.00 81.00 102 THR A O 1
ATOM 806 N N . PHE A 1 103 ? -26.205 3.788 26.608 1.00 78.56 103 PHE A N 1
ATOM 807 C CA . PHE A 1 103 ? -25.738 2.419 26.817 1.00 78.56 103 PHE A CA 1
ATOM 808 C C . PHE A 1 103 ? -25.702 2.049 28.304 1.00 78.56 103 PHE A C 1
ATOM 810 O O . PHE A 1 103 ? -26.100 0.946 28.677 1.00 78.56 103 PHE A O 1
ATOM 817 N N . ILE A 1 104 ? -25.273 2.979 29.161 1.00 79.75 104 ILE A N 1
ATOM 818 C CA . ILE A 1 104 ? -25.245 2.788 30.617 1.00 79.75 104 ILE A CA 1
ATOM 819 C C . ILE A 1 104 ? -26.657 2.548 31.161 1.00 79.75 104 ILE A C 1
ATOM 821 O O . ILE A 1 104 ? -26.848 1.651 31.980 1.00 79.75 104 ILE A O 1
ATOM 825 N N . ASP A 1 105 ? -27.641 3.313 30.698 1.00 80.25 105 ASP A N 1
ATOM 826 C CA . ASP A 1 105 ? -29.017 3.225 31.181 1.00 80.25 105 ASP A CA 1
ATOM 827 C C . ASP A 1 105 ? -29.705 1.933 30.719 1.00 80.25 105 ASP A C 1
ATOM 829 O O . ASP A 1 105 ? -30.317 1.244 31.533 1.00 80.25 105 ASP A O 1
ATOM 833 N N . ILE A 1 106 ? -29.491 1.507 29.469 1.00 80.50 106 ILE A N 1
ATOM 834 C CA . ILE A 1 106 ? -29.983 0.204 28.986 1.00 80.50 106 ILE A CA 1
ATOM 835 C C . ILE A 1 106 ? -29.328 -0.948 29.765 1.00 80.50 106 ILE A C 1
ATOM 837 O O . ILE A 1 106 ? -29.987 -1.917 30.142 1.00 80.50 106 ILE A O 1
ATOM 841 N N . ASN A 1 107 ? -28.029 -0.850 30.053 1.00 79.31 107 ASN A N 1
ATOM 842 C CA . ASN A 1 107 ? -27.323 -1.889 30.798 1.00 79.31 107 ASN A CA 1
ATOM 843 C C . ASN A 1 107 ? -27.771 -1.958 32.273 1.00 79.31 107 ASN A C 1
ATOM 845 O O . ASN A 1 107 ? -27.701 -3.027 32.880 1.00 79.31 107 ASN A O 1
ATOM 849 N N . LYS A 1 108 ? -28.269 -0.853 32.849 1.00 80.56 108 LYS A N 1
ATOM 850 C CA . LYS A 1 108 ? -28.902 -0.854 34.179 1.00 80.56 108 LYS A CA 1
ATOM 851 C C . LYS A 1 108 ? -30.246 -1.586 34.183 1.00 80.56 108 LYS A C 1
ATOM 853 O O . LYS A 1 108 ? -30.520 -2.281 35.155 1.00 80.56 108 LYS A O 1
ATOM 858 N N . GLU A 1 109 ? -31.055 -1.458 33.129 1.00 82.25 109 GLU A N 1
ATOM 859 C CA . GLU A 1 109 ? -32.367 -2.123 33.052 1.00 82.25 109 GLU A CA 1
ATOM 860 C C . GLU A 1 109 ? -32.268 -3.619 32.729 1.00 82.25 109 GLU A C 1
ATOM 862 O O . GLU A 1 109 ? -32.923 -4.438 33.371 1.00 82.25 109 GLU A O 1
ATOM 867 N N . PHE A 1 110 ? -31.434 -4.001 31.758 1.00 79.50 110 PHE A N 1
ATOM 868 C CA . PHE A 1 110 ? -31.371 -5.383 31.261 1.00 79.50 110 PHE A CA 1
ATOM 869 C C . PHE A 1 110 ? -30.224 -6.213 31.863 1.00 79.50 110 PHE A C 1
ATOM 871 O O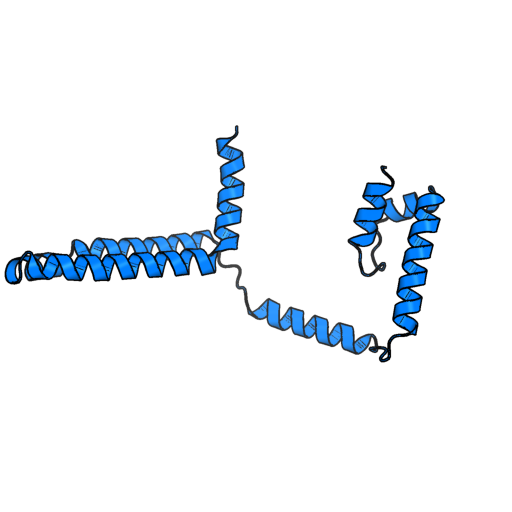 . PHE A 1 110 ? -30.187 -7.441 31.718 1.00 79.50 110 PHE A O 1
ATOM 878 N N . GLY A 1 111 ? -29.278 -5.567 32.549 1.00 75.06 111 GLY A N 1
ATOM 879 C CA . GLY A 1 111 ? -28.157 -6.222 33.215 1.00 75.06 111 GLY A CA 1
ATOM 880 C C . GLY A 1 111 ? -27.252 -7.031 32.275 1.00 75.06 111 GLY A C 1
ATOM 881 O O . GLY A 1 111 ? -27.155 -6.803 31.067 1.00 75.06 111 GLY A O 1
ATOM 882 N N . LYS A 1 112 ? -26.568 -8.036 32.840 1.00 71.31 112 LYS A N 1
ATOM 883 C CA . LYS A 1 112 ? -25.538 -8.831 32.137 1.00 71.31 112 LYS A CA 1
ATOM 884 C C . LYS A 1 112 ? -26.048 -9.585 30.899 1.00 71.31 112 LYS A C 1
ATOM 886 O O . LYS A 1 112 ? -25.244 -9.873 30.015 1.00 71.31 112 LYS A O 1
ATOM 891 N N . SER A 1 113 ? -27.350 -9.867 30.810 1.00 79.12 113 SER A N 1
ATOM 892 C CA . SER A 1 113 ? -27.959 -10.532 29.648 1.00 79.12 113 SER A CA 1
ATOM 893 C C . SER A 1 113 ? -27.909 -9.685 28.374 1.00 79.12 113 SER A C 1
ATOM 895 O O . SER A 1 113 ? -27.875 -10.245 27.283 1.00 79.12 113 SER A O 1
ATOM 897 N N . PHE A 1 114 ? -27.854 -8.355 28.490 1.00 79.12 114 PHE A N 1
ATOM 898 C CA . PHE A 1 114 ? -27.739 -7.446 27.343 1.00 79.12 114 PHE A CA 1
ATOM 899 C C . PHE A 1 114 ? -26.285 -7.105 26.989 1.00 79.12 114 PHE A C 1
ATOM 901 O O . PHE A 1 114 ? -25.940 -6.933 25.820 1.00 79.12 114 PHE A O 1
ATOM 908 N N . SER A 1 115 ? -25.402 -7.068 27.990 1.00 78.94 115 SER A N 1
ATOM 909 C CA . SER A 1 115 ? -23.992 -6.717 27.792 1.00 78.94 115 SER A CA 1
ATOM 910 C C . SER A 1 115 ? -23.243 -7.708 26.886 1.00 78.94 115 SER A C 1
ATOM 912 O O . SER A 1 115 ? -22.449 -7.277 26.050 1.00 78.94 115 SER A O 1
ATOM 914 N N . ILE A 1 116 ? -23.511 -9.016 27.006 1.00 83.50 116 ILE A N 1
ATOM 915 C CA . ILE A 1 116 ? -22.792 -10.055 26.245 1.00 83.50 116 ILE A CA 1
ATOM 916 C C . ILE A 1 116 ? -23.127 -10.009 24.741 1.00 83.50 116 ILE A C 1
ATOM 918 O O . ILE A 1 116 ? -22.194 -9.888 23.943 1.00 83.50 116 ILE A O 1
ATOM 922 N N . PRO A 1 117 ? -24.406 -10.055 24.308 1.00 86.56 117 PRO A N 1
ATOM 923 C CA . PRO A 1 117 ? -24.744 -9.969 22.886 1.00 86.56 117 PRO A CA 1
ATOM 924 C C . PRO A 1 117 ? -24.272 -8.660 22.255 1.00 86.56 117 PRO A C 1
ATOM 926 O O . PRO A 1 117 ? -23.753 -8.667 21.140 1.00 86.56 117 PRO A O 1
ATOM 929 N N . MET A 1 118 ? -24.389 -7.544 22.980 1.00 82.06 118 MET A N 1
ATOM 930 C CA . MET A 1 118 ? -23.954 -6.251 22.464 1.00 82.06 118 MET A CA 1
ATOM 931 C C . MET A 1 118 ? -22.438 -6.201 22.245 1.00 82.06 118 MET A C 1
ATOM 933 O O . MET A 1 118 ? -21.989 -5.718 21.207 1.00 82.06 118 MET A O 1
ATOM 937 N N . ALA A 1 119 ? -21.641 -6.753 23.166 1.00 83.88 119 ALA A N 1
ATOM 938 C CA . ALA A 1 119 ? -20.192 -6.839 22.993 1.00 83.88 119 ALA A CA 1
ATOM 939 C C . ALA A 1 119 ? -19.805 -7.660 21.749 1.00 83.88 119 ALA A C 1
ATOM 941 O O . ALA A 1 119 ? -18.883 -7.281 21.027 1.00 83.88 119 ALA A O 1
ATOM 942 N N . ILE A 1 120 ? -20.536 -8.744 21.459 1.00 87.81 120 ILE A N 1
ATOM 943 C CA . ILE A 1 120 ? -20.325 -9.567 20.258 1.00 87.81 120 ILE A CA 1
ATOM 944 C C . ILE A 1 120 ? -20.636 -8.765 18.988 1.00 87.81 120 ILE A C 1
ATOM 946 O O . ILE A 1 120 ? -19.824 -8.746 18.060 1.00 87.81 120 ILE A O 1
ATOM 950 N N . VAL A 1 121 ? -21.774 -8.062 18.951 1.00 89.94 121 VAL A N 1
ATOM 951 C CA . VAL A 1 121 ? -22.160 -7.222 17.805 1.00 89.94 121 VAL A CA 1
ATOM 952 C C . VAL A 1 121 ? -21.123 -6.125 17.573 1.00 89.94 121 VAL A C 1
ATOM 954 O O . VAL A 1 121 ? -20.635 -5.970 16.453 1.00 89.94 121 VAL A O 1
ATOM 957 N N . MET A 1 122 ? -20.708 -5.420 18.625 1.00 85.81 122 MET A N 1
ATOM 958 C CA . MET A 1 122 ? -19.737 -4.332 18.510 1.00 85.81 122 MET A CA 1
ATOM 959 C C . MET A 1 122 ? -18.352 -4.831 18.091 1.00 85.81 122 MET A C 1
ATOM 961 O O . MET A 1 122 ? -17.723 -4.237 17.216 1.00 85.81 122 MET A O 1
ATOM 965 N N . GLY A 1 123 ? -17.907 -5.963 18.644 1.00 87.81 123 GLY A N 1
ATOM 966 C CA . GLY A 1 123 ? -16.680 -6.634 18.220 1.00 87.81 123 GLY A CA 1
ATOM 967 C C . GLY A 1 123 ? -16.715 -6.994 16.735 1.00 87.81 123 GLY A C 1
ATOM 968 O O . GLY A 1 123 ? -15.792 -6.653 16.001 1.00 87.81 123 GLY A O 1
ATOM 969 N N . SER A 1 124 ? -17.816 -7.587 16.263 1.00 90.56 124 SER A N 1
ATOM 970 C CA . SER A 1 124 ? -17.987 -7.947 14.848 1.00 90.56 124 SER A CA 1
ATOM 971 C C . SER A 1 124 ? -17.994 -6.730 13.913 1.00 90.56 124 SER A C 1
ATOM 973 O O . SER A 1 124 ? -17.385 -6.768 12.838 1.00 90.56 124 SER A O 1
ATOM 975 N N . ALA A 1 125 ? -18.611 -5.623 14.341 1.00 88.25 125 ALA A N 1
ATOM 976 C CA . ALA A 1 125 ? -18.636 -4.370 13.595 1.00 88.25 125 ALA A CA 1
ATOM 977 C C . ALA A 1 125 ? -17.228 -3.769 13.482 1.00 88.25 125 ALA A C 1
ATOM 979 O O . ALA A 1 125 ? -16.805 -3.380 12.393 1.00 88.25 125 ALA A O 1
ATOM 980 N N . ILE A 1 126 ? -16.469 -3.769 14.584 1.00 88.44 126 ILE A N 1
ATOM 981 C CA . ILE A 1 126 ? -15.078 -3.306 14.614 1.00 88.44 126 ILE A CA 1
ATOM 982 C C . ILE A 1 126 ? -14.195 -4.180 13.720 1.00 88.44 126 ILE A C 1
ATOM 984 O O . ILE A 1 126 ? -13.434 -3.650 12.914 1.00 88.44 126 ILE A O 1
ATOM 988 N N . THR A 1 127 ? -14.298 -5.508 13.815 1.00 90.94 127 THR A N 1
ATOM 989 C CA . THR A 1 127 ? -13.502 -6.425 12.986 1.00 90.94 127 THR A CA 1
ATOM 990 C C . THR A 1 127 ? -13.790 -6.229 11.499 1.00 90.94 127 THR A C 1
ATOM 992 O O . THR A 1 127 ? -12.855 -6.126 10.706 1.00 90.94 127 THR A O 1
ATOM 995 N N . SER A 1 128 ? -15.065 -6.114 11.120 1.00 90.25 128 SER A N 1
ATOM 996 C CA . SER A 1 128 ? -15.467 -5.882 9.726 1.00 90.25 128 SER A CA 1
ATOM 997 C C . SER A 1 128 ? -14.955 -4.536 9.213 1.00 90.25 128 SER A C 1
ATOM 999 O O . SER A 1 128 ? -14.411 -4.449 8.113 1.00 90.25 128 SER A O 1
ATOM 1001 N N . TYR A 1 129 ? -15.058 -3.494 10.039 1.00 87.88 129 TYR A N 1
ATOM 1002 C CA . TYR A 1 129 ? -14.532 -2.172 9.725 1.00 87.88 129 TYR A CA 1
ATOM 1003 C C . TYR A 1 129 ? -13.012 -2.190 9.509 1.00 87.88 129 TYR A C 1
ATOM 1005 O O . TYR A 1 129 ? -12.526 -1.665 8.508 1.00 87.88 129 TYR A O 1
ATOM 1013 N N . LEU A 1 130 ? -12.257 -2.841 10.401 1.00 86.12 130 LEU A N 1
ATOM 1014 C CA . LEU A 1 130 ? -10.805 -2.981 10.268 1.00 86.12 130 LEU A CA 1
ATOM 1015 C C . LEU A 1 130 ? -10.419 -3.773 9.012 1.00 86.12 130 LEU A C 1
ATOM 1017 O O . LEU A 1 130 ? -9.468 -3.399 8.330 1.00 86.12 130 LEU A O 1
ATOM 1021 N N . ALA A 1 131 ? -11.166 -4.822 8.664 1.00 88.50 131 ALA A N 1
ATOM 1022 C CA . ALA A 1 131 ? -10.920 -5.594 7.448 1.00 88.50 131 ALA A CA 1
ATOM 1023 C C . ALA A 1 131 ? -11.090 -4.739 6.180 1.00 88.50 131 ALA A C 1
ATOM 1025 O O . ALA A 1 131 ? -10.212 -4.740 5.316 1.00 88.50 131 ALA A O 1
ATOM 1026 N N . ILE A 1 132 ? -12.172 -3.955 6.093 1.00 87.00 132 ILE A N 1
ATOM 1027 C CA . ILE A 1 132 ? -12.415 -3.025 4.976 1.00 87.00 132 ILE A CA 1
ATOM 1028 C C . ILE A 1 132 ? -11.328 -1.948 4.930 1.00 87.00 132 ILE A C 1
ATOM 1030 O O . ILE A 1 132 ? -10.811 -1.622 3.862 1.00 87.00 132 ILE A O 1
ATOM 1034 N N . LEU A 1 133 ? -10.940 -1.425 6.093 1.00 82.94 133 LEU A N 1
ATOM 1035 C CA . LEU A 1 133 ? -9.905 -0.407 6.213 1.00 82.94 133 LEU A CA 1
ATOM 1036 C C . LEU A 1 133 ? -8.565 -0.883 5.647 1.00 82.94 133 LEU A C 1
ATOM 1038 O O . LEU A 1 133 ? -7.949 -0.180 4.843 1.00 82.94 133 LEU A O 1
ATOM 1042 N N . VAL A 1 134 ? -8.147 -2.087 6.038 1.00 83.38 134 VAL A N 1
ATOM 1043 C CA . VAL A 1 134 ? -6.919 -2.724 5.558 1.00 83.38 134 VAL A CA 1
ATOM 1044 C C . VAL A 1 134 ? -7.018 -3.048 4.069 1.00 83.38 134 VAL A C 1
ATOM 1046 O O . VAL A 1 134 ? -6.076 -2.764 3.332 1.00 83.38 134 VAL A O 1
ATOM 1049 N N . GLY A 1 135 ? -8.153 -3.591 3.615 1.00 83.12 135 GLY A N 1
ATOM 1050 C CA . GLY A 1 135 ? -8.373 -3.970 2.219 1.00 83.12 135 GLY A CA 1
ATOM 1051 C C . GLY A 1 135 ? -8.319 -2.781 1.260 1.00 83.12 135 GLY A C 1
ATOM 1052 O O . GLY A 1 135 ? -7.565 -2.805 0.291 1.00 83.12 135 GLY A O 1
ATOM 1053 N N . CYS A 1 136 ? -9.046 -1.702 1.558 1.00 79.50 136 CYS A N 1
ATOM 1054 C CA . CYS A 1 136 ? -9.100 -0.522 0.692 1.00 79.50 136 CYS A CA 1
ATOM 1055 C C . CYS A 1 136 ? -7.793 0.292 0.675 1.00 79.50 136 CYS A C 1
ATOM 1057 O O . CYS A 1 136 ? -7.584 1.084 -0.240 1.00 79.50 136 CYS A O 1
ATOM 1059 N N . ASN A 1 137 ? -6.915 0.128 1.674 1.00 75.56 137 ASN A N 1
ATOM 1060 C CA . ASN A 1 137 ? -5.724 0.975 1.853 1.00 75.56 137 ASN A CA 1
ATOM 1061 C C . ASN A 1 137 ? -4.428 0.181 1.985 1.00 75.56 137 ASN A C 1
ATOM 1063 O O . ASN A 1 137 ? -3.429 0.694 2.499 1.00 75.56 137 ASN A O 1
ATOM 1067 N N . TYR A 1 138 ? -4.427 -1.056 1.496 1.00 78.62 138 TYR A N 1
ATOM 1068 C CA . TYR A 1 138 ? -3.287 -1.962 1.560 1.00 78.62 138 TYR A CA 1
ATOM 1069 C C . TYR A 1 138 ? -1.985 -1.306 1.065 1.00 78.62 138 TYR A C 1
ATOM 1071 O O . TYR A 1 138 ? -0.963 -1.345 1.754 1.00 78.62 138 TYR A O 1
ATOM 1079 N N . GLU A 1 139 ? -2.030 -0.601 -0.071 1.00 73.19 139 GLU A N 1
ATOM 1080 C CA . GLU A 1 139 ? -0.858 0.088 -0.624 1.00 73.19 139 GLU A CA 1
ATOM 1081 C C . GLU A 1 139 ? -0.342 1.227 0.263 1.00 73.19 139 GLU A C 1
ATOM 1083 O O . GLU A 1 139 ? 0.869 1.387 0.444 1.00 73.19 139 GLU A O 1
ATOM 1088 N N . ALA A 1 140 ? -1.249 2.036 0.818 1.00 70.31 140 ALA A N 1
ATOM 1089 C CA . ALA A 1 140 ? -0.889 3.143 1.696 1.00 70.31 140 ALA A CA 1
ATOM 1090 C C . ALA A 1 140 ? -0.277 2.624 3.004 1.00 70.31 140 ALA A C 1
ATOM 1092 O O . ALA A 1 140 ? 0.730 3.165 3.468 1.00 70.31 140 ALA A O 1
ATOM 1093 N N . MET A 1 141 ? -0.825 1.536 3.554 1.00 71.94 141 MET A N 1
ATOM 1094 C CA . MET A 1 141 ? -0.273 0.882 4.737 1.00 71.94 141 MET A CA 1
ATO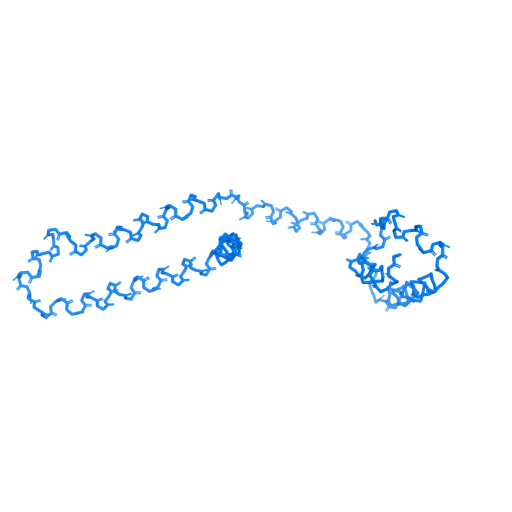M 1095 C C . MET A 1 141 ? 1.109 0.288 4.476 1.00 71.94 141 MET A C 1
ATOM 1097 O O . MET A 1 141 ? 2.014 0.506 5.276 1.00 71.94 141 MET A O 1
ATOM 1101 N N . ILE A 1 142 ? 1.325 -0.392 3.347 1.00 78.62 142 ILE A N 1
ATOM 1102 C CA . ILE A 1 142 ? 2.653 -0.919 2.997 1.00 78.62 142 ILE A CA 1
ATOM 1103 C C . ILE A 1 142 ? 3.669 0.203 2.829 1.00 78.62 142 ILE A C 1
ATOM 1105 O O . ILE A 1 142 ? 4.791 0.098 3.328 1.00 78.62 142 ILE A O 1
ATOM 1109 N N . LYS A 1 143 ? 3.292 1.294 2.152 1.00 76.12 143 LYS A N 1
ATOM 1110 C CA . LYS A 1 143 ? 4.161 2.468 2.009 1.00 76.12 143 LYS A CA 1
ATOM 1111 C C . LYS A 1 143 ? 4.514 3.061 3.373 1.00 76.12 143 LYS A C 1
ATOM 1113 O O . LYS A 1 143 ? 5.682 3.369 3.604 1.00 76.12 143 LYS A O 1
ATOM 1118 N N . ALA A 1 144 ? 3.546 3.178 4.283 1.00 71.19 144 ALA A N 1
ATOM 1119 C CA . ALA A 1 144 ? 3.789 3.638 5.646 1.00 71.19 144 ALA A CA 1
ATOM 1120 C C . ALA A 1 144 ? 4.730 2.686 6.405 1.00 71.19 144 ALA A C 1
ATOM 1122 O O . ALA A 1 144 ? 5.762 3.128 6.904 1.00 71.19 144 ALA A O 1
ATOM 1123 N N . ILE A 1 145 ? 4.445 1.382 6.422 1.00 78.25 145 ILE A N 1
ATOM 1124 C CA . ILE A 1 145 ? 5.265 0.364 7.098 1.00 78.25 145 ILE A CA 1
ATOM 1125 C C . ILE A 1 145 ? 6.703 0.386 6.574 1.00 78.25 145 ILE A C 1
ATOM 1127 O O . ILE A 1 145 ? 7.641 0.443 7.364 1.00 78.25 145 ILE A O 1
ATOM 1131 N N . ASN A 1 146 ? 6.900 0.415 5.254 1.00 78.44 146 ASN A N 1
ATOM 1132 C CA . ASN A 1 146 ? 8.235 0.482 4.658 1.00 78.44 146 ASN A CA 1
ATOM 1133 C C . ASN A 1 146 ? 8.969 1.782 5.019 1.00 78.44 146 ASN A C 1
ATOM 1135 O O . ASN A 1 146 ? 10.172 1.747 5.278 1.00 78.44 146 ASN A O 1
ATOM 1139 N N . LYS A 1 147 ? 8.258 2.916 5.082 1.00 74.38 147 LYS A N 1
ATOM 1140 C CA . LYS A 1 147 ? 8.824 4.207 5.497 1.00 74.38 147 LYS A CA 1
ATOM 1141 C C . LYS A 1 147 ? 9.281 4.189 6.961 1.00 74.38 147 LYS A C 1
ATOM 1143 O O . LYS A 1 147 ? 10.375 4.665 7.249 1.00 74.38 147 LYS A O 1
ATOM 1148 N N . TYR A 1 148 ? 8.491 3.614 7.869 1.00 70.44 148 TYR A N 1
ATOM 1149 C CA . TYR A 1 148 ? 8.843 3.511 9.293 1.00 70.44 148 TYR A CA 1
ATOM 1150 C C . TYR A 1 148 ? 9.863 2.403 9.590 1.00 70.44 148 TYR A C 1
ATOM 1152 O O . TYR A 1 148 ? 10.678 2.554 10.498 1.00 70.44 148 TYR A O 1
ATOM 1160 N N . ARG A 1 149 ? 9.915 1.336 8.783 1.00 73.44 149 ARG A N 1
ATOM 1161 C CA . ARG A 1 149 ? 10.940 0.283 8.883 1.00 73.44 149 ARG A CA 1
ATOM 1162 C C . ARG A 1 149 ? 12.362 0.834 8.734 1.00 73.44 149 ARG A C 1
ATOM 1164 O O . ARG A 1 149 ? 13.270 0.354 9.401 1.00 73.44 149 ARG A O 1
ATOM 1171 N N . HIS A 1 150 ? 12.555 1.867 7.912 1.00 59.59 150 HIS A N 1
ATOM 1172 C CA . HIS A 1 150 ? 13.849 2.547 7.776 1.00 59.59 150 HIS A CA 1
ATOM 1173 C C . HIS A 1 150 ? 14.236 3.422 8.979 1.00 59.59 150 HIS A C 1
ATOM 1175 O O . HIS A 1 150 ? 15.410 3.755 9.113 1.00 59.59 150 HIS A O 1
ATOM 1181 N N . ILE A 1 151 ? 13.281 3.800 9.834 1.00 62.94 151 ILE A N 1
ATOM 1182 C CA . ILE A 1 151 ? 13.518 4.627 11.028 1.00 62.94 151 ILE A CA 1
ATOM 1183 C C . ILE A 1 151 ? 13.843 3.753 12.247 1.00 62.94 151 ILE A C 1
ATOM 1185 O O . ILE A 1 151 ? 14.620 4.170 13.091 1.00 62.94 151 ILE A O 1
ATOM 1189 N N . ILE A 1 152 ? 13.282 2.542 12.327 1.00 56.91 152 ILE A N 1
ATOM 1190 C CA . ILE A 1 152 ? 13.469 1.623 13.467 1.00 56.91 152 ILE A CA 1
ATOM 1191 C C . ILE A 1 152 ? 14.787 0.825 13.373 1.00 56.91 152 ILE A C 1
ATOM 1193 O O . ILE A 1 152 ? 15.305 0.373 14.386 1.00 56.91 152 ILE A O 1
ATOM 1197 N N . LEU A 1 153 ? 15.345 0.649 12.169 1.00 56.16 153 LEU A N 1
ATOM 1198 C CA . LEU A 1 153 ? 16.609 -0.075 11.929 1.00 56.16 153 LEU A CA 1
ATOM 1199 C C . LEU A 1 153 ? 17.855 0.834 11.904 1.00 56.16 153 LEU A C 1
ATOM 1201 O O . LEU A 1 153 ? 18.892 0.438 11.369 1.00 56.16 153 LEU A O 1
ATOM 1205 N N . LYS A 1 154 ? 17.756 2.050 12.441 1.00 45.00 154 LYS A N 1
ATOM 1206 C CA . LYS A 1 154 ? 18.858 3.006 12.554 1.00 45.00 154 LYS A CA 1
ATOM 1207 C C . LYS A 1 154 ? 19.030 3.416 14.007 1.00 45.00 154 LYS A C 1
ATOM 1209 O O . LYS A 1 154 ? 20.199 3.600 14.402 1.00 45.00 154 LYS A O 1
#

pLDDT: mean 78.08, std 9.69, range [45.0, 90.94]